Protein AF-A0A7V5STW4-F1 (afdb_monomer_lite)

Foldseek 3Di:
DQQQADADDLDPLLQVLLLVLLLCVVVVHDVVVSVVVNLLVVLCVQCVVVVHDSPPVVSSVVCCVVPVRVSSNSSSHSNVLSVVVNVCVVVVNQVDNHDDSVSSVVSSVVCNVCCVVPRVVVPD

Sequence (124 aa):
MKYSFCFLDNDEKTYNYVQYYYLSIKKGTPLYTIDMEIQRKEIENYLKSRNLDSNDQNAIIEWINNNSPNFRSYLNSIKIIALYIFFMDKMELINNDKIPYDVFCKAVNLWNEEKLILADSIFI

Radius of gyration: 15.77 Å; chains: 1; bou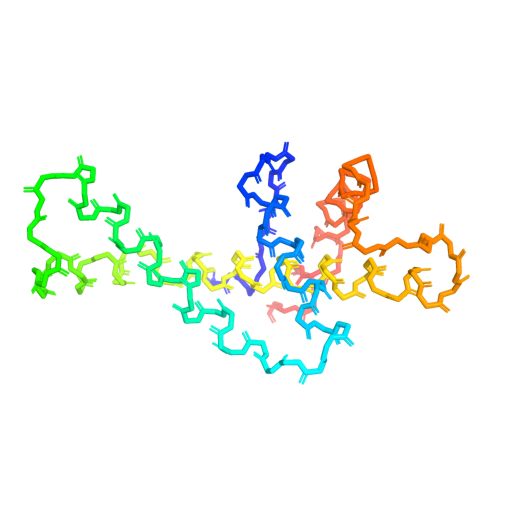nding box: 35×33×42 Å

Structure (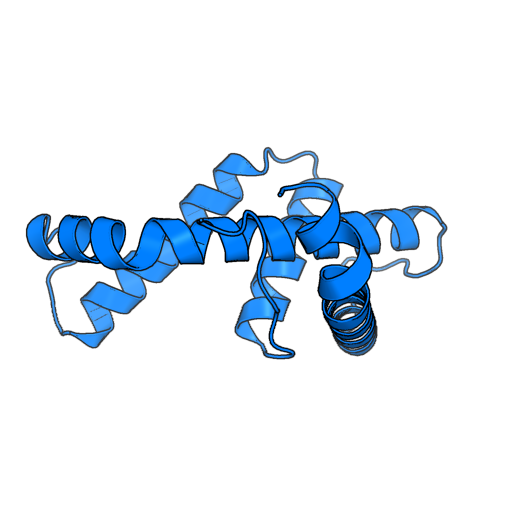mmCIF, N/CA/C/O backbone):
data_AF-A0A7V5STW4-F1
#
_entry.id   AF-A0A7V5STW4-F1
#
loop_
_atom_site.group_PDB
_atom_site.id
_atom_site.type_symbol
_atom_site.label_atom_id
_atom_site.label_alt_id
_atom_site.label_comp_id
_atom_site.label_asym_id
_atom_site.label_entity_id
_atom_site.label_seq_id
_atom_site.pdbx_PDB_ins_code
_atom_site.Cartn_x
_atom_site.Cartn_y
_atom_site.Cartn_z
_atom_site.occupancy
_atom_site.B_iso_or_equiv
_atom_site.auth_seq_id
_atom_site.auth_comp_id
_atom_site.auth_asym_id
_atom_site.auth_atom_id
_atom_site.pdbx_PDB_model_num
ATOM 1 N N . MET A 1 1 ? 4.511 -19.208 11.566 1.00 44.56 1 MET A N 1
ATOM 2 C CA . MET A 1 1 ? 5.580 -18.367 10.998 1.00 44.56 1 MET A CA 1
ATOM 3 C C . MET A 1 1 ? 4.920 -17.172 10.322 1.00 44.56 1 MET A C 1
ATOM 5 O O . MET A 1 1 ? 3.978 -17.390 9.574 1.00 44.56 1 MET A O 1
ATOM 9 N N . LYS A 1 2 ? 5.270 -15.928 10.672 1.00 55.25 2 LYS A N 1
ATOM 10 C CA . LYS A 1 2 ? 4.653 -14.740 10.051 1.00 55.25 2 LYS A CA 1
ATOM 11 C C . LYS A 1 2 ? 5.457 -14.374 8.814 1.00 55.25 2 LYS A C 1
ATOM 13 O O . LYS A 1 2 ? 6.608 -13.982 8.956 1.00 55.25 2 LYS A O 1
ATOM 18 N N . TYR A 1 3 ? 4.861 -14.512 7.636 1.00 65.31 3 TYR A N 1
ATOM 19 C CA . TYR A 1 3 ? 5.493 -14.108 6.384 1.00 65.31 3 TYR A CA 1
ATOM 20 C C . TYR A 1 3 ? 5.776 -12.602 6.406 1.00 65.31 3 TYR A C 1
ATOM 22 O O . TYR A 1 3 ? 4.874 -11.813 6.681 1.00 65.31 3 TYR A O 1
ATOM 30 N N . SER A 1 4 ? 7.012 -12.190 6.108 1.00 80.50 4 SER A N 1
ATOM 31 C CA . SER A 1 4 ? 7.424 -10.773 6.043 1.00 80.50 4 SER A CA 1
ATOM 32 C C . SER A 1 4 ? 6.745 -9.986 4.913 1.00 80.50 4 SER A C 1
ATOM 34 O O . SER A 1 4 ? 6.827 -8.756 4.885 1.00 80.50 4 SER A O 1
ATOM 36 N N . PHE A 1 5 ? 6.072 -10.702 4.010 1.00 87.50 5 PHE A N 1
ATOM 37 C CA . PHE A 1 5 ? 5.513 -10.254 2.741 1.00 87.50 5 PHE A CA 1
ATOM 38 C C . PHE A 1 5 ? 4.189 -10.984 2.453 1.00 87.50 5 PHE A C 1
ATOM 40 O O . PHE A 1 5 ? 3.968 -12.089 2.951 1.00 87.50 5 PHE A O 1
ATOM 47 N N . CYS A 1 6 ? 3.308 -10.400 1.642 1.00 90.25 6 CYS A N 1
ATOM 48 C CA . CYS A 1 6 ? 2.018 -10.979 1.266 1.00 90.25 6 CYS A CA 1
ATOM 49 C C . CYS A 1 6 ? 1.712 -10.771 -0.224 1.00 90.25 6 CYS A C 1
ATOM 51 O O . CYS A 1 6 ? 2.378 -9.992 -0.909 1.00 90.25 6 CYS A O 1
ATOM 53 N N . PHE A 1 7 ? 0.705 -11.489 -0.722 1.00 92.00 7 PHE A N 1
ATOM 54 C CA . PHE A 1 7 ? 0.112 -11.186 -2.022 1.00 92.00 7 PHE A CA 1
ATOM 55 C C . PHE A 1 7 ? -0.568 -9.818 -1.981 1.00 92.00 7 PHE A C 1
ATOM 57 O O . PHE A 1 7 ? -1.002 -9.365 -0.917 1.00 92.00 7 PHE A O 1
ATOM 64 N N . LEU A 1 8 ? -0.624 -9.168 -3.135 1.00 94.69 8 LEU A N 1
ATOM 65 C CA . LEU A 1 8 ? -1.237 -7.859 -3.307 1.00 94.69 8 LEU A CA 1
ATOM 66 C C . LEU A 1 8 ? -2.388 -7.936 -4.304 1.00 94.69 8 LEU A C 1
ATOM 68 O O . LEU A 1 8 ? -2.313 -8.673 -5.287 1.00 94.69 8 LEU A O 1
ATOM 72 N N . ASP A 1 9 ? -3.416 -7.130 -4.066 1.00 95.19 9 ASP A N 1
ATOM 73 C CA . ASP A 1 9 ? -4.556 -7.003 -4.963 1.00 95.19 9 ASP A CA 1
ATOM 74 C C . ASP A 1 9 ? -4.349 -5.860 -5.965 1.00 95.19 9 ASP A C 1
ATOM 76 O O . ASP A 1 9 ? -3.751 -4.823 -5.665 1.00 95.19 9 ASP A O 1
ATOM 80 N N . ASN A 1 10 ? -4.903 -6.028 -7.166 1.00 95.31 10 ASN A N 1
ATOM 81 C CA . ASN A 1 10 ? -4.984 -4.978 -8.182 1.00 95.31 10 ASN A CA 1
ATOM 82 C C . ASN A 1 10 ? -6.185 -4.059 -7.915 1.00 95.31 10 ASN A C 1
ATOM 84 O O . ASN A 1 10 ? -7.083 -3.943 -8.746 1.00 95.31 10 ASN A O 1
ATOM 88 N N . ASP A 1 11 ? -6.231 -3.435 -6.740 1.00 96.88 11 ASP A N 1
ATOM 89 C CA . ASP A 1 11 ? -7.319 -2.543 -6.346 1.00 96.88 11 ASP A CA 1
ATOM 90 C C . ASP A 1 11 ? -6.865 -1.079 -6.216 1.00 96.88 11 ASP A C 1
ATOM 92 O O . ASP A 1 11 ? -5.678 -0.738 -6.243 1.00 96.88 11 ASP A O 1
ATOM 96 N N . GLU A 1 12 ? -7.838 -0.174 -6.125 1.00 96.44 12 GLU A N 1
ATOM 97 C CA . GLU A 1 12 ? -7.574 1.264 -6.033 1.00 96.44 12 GLU A CA 1
ATOM 98 C C . GLU A 1 12 ? -6.853 1.636 -4.727 1.00 96.44 12 GLU A C 1
ATOM 100 O O . GLU A 1 12 ? -6.020 2.545 -4.697 1.00 96.44 12 GLU A O 1
ATOM 105 N N . LYS A 1 13 ? -7.137 0.924 -3.632 1.00 95.56 13 LYS A N 1
ATOM 106 C CA . LYS A 1 13 ? -6.520 1.181 -2.327 1.00 95.56 13 LYS A CA 1
ATOM 107 C C . LYS A 1 13 ? -5.023 0.879 -2.360 1.00 95.56 13 LYS A C 1
ATOM 109 O O . LYS A 1 13 ? -4.219 1.720 -1.955 1.00 95.56 13 LYS A O 1
ATOM 114 N N . THR A 1 14 ? -4.659 -0.291 -2.869 1.00 96.81 14 THR A N 1
ATOM 115 C CA . THR A 1 14 ? -3.281 -0.754 -3.032 1.00 96.81 14 THR A CA 1
ATOM 116 C C . THR A 1 14 ? -2.539 0.160 -3.993 1.00 96.81 14 THR A C 1
ATOM 118 O O . THR A 1 14 ? -1.457 0.639 -3.653 1.00 96.81 14 THR A O 1
ATOM 121 N N . TYR A 1 15 ? -3.156 0.508 -5.127 1.00 97.44 15 TYR A N 1
ATOM 122 C CA . TYR A 1 15 ? -2.608 1.490 -6.063 1.00 97.44 15 TYR A CA 1
ATOM 123 C C . TYR A 1 15 ? -2.282 2.824 -5.382 1.00 97.44 15 TYR A C 1
ATOM 125 O O . TYR A 1 15 ? -1.166 3.329 -5.504 1.00 97.44 15 TYR A O 1
ATOM 133 N N . ASN A 1 16 ? -3.225 3.378 -4.616 1.00 96.44 16 ASN A N 1
ATOM 134 C CA . ASN A 1 16 ? -3.040 4.658 -3.937 1.00 96.44 16 ASN A CA 1
ATOM 135 C C . ASN A 1 16 ? -1.896 4.619 -2.916 1.00 96.44 16 ASN A C 1
ATOM 137 O O . ASN A 1 16 ? -1.135 5.582 -2.810 1.00 96.44 16 ASN A O 1
ATOM 141 N N . TYR A 1 17 ? -1.733 3.515 -2.185 1.00 96.94 17 TYR A N 1
ATOM 142 C CA . TYR A 1 17 ? -0.610 3.380 -1.261 1.00 96.94 17 TYR A CA 1
ATOM 143 C C . TYR A 1 17 ? 0.726 3.192 -1.975 1.00 96.94 17 TYR A C 1
ATOM 145 O O . TYR A 1 17 ? 1.700 3.842 -1.601 1.00 96.94 17 TYR A O 1
ATOM 153 N N . VAL A 1 18 ? 0.781 2.379 -3.034 1.00 96.94 18 VAL A N 1
ATOM 154 C CA . VAL A 1 18 ? 1.984 2.251 -3.871 1.00 96.94 18 VAL A CA 1
ATOM 155 C C . VAL A 1 18 ? 2.383 3.616 -4.441 1.00 96.94 18 VAL A C 1
ATOM 157 O O . VAL A 1 18 ? 3.549 4.001 -4.353 1.00 96.94 18 VAL A O 1
ATOM 160 N N . GLN A 1 19 ? 1.417 4.393 -4.939 1.00 95.06 19 GLN A N 1
ATOM 161 C CA . GLN A 1 19 ? 1.624 5.760 -5.418 1.00 95.06 19 GLN A CA 1
ATOM 162 C C . GLN A 1 19 ? 2.183 6.678 -4.316 1.00 95.06 19 GLN A C 1
ATOM 164 O O . GLN A 1 19 ? 3.093 7.466 -4.578 1.00 95.06 19 GLN A O 1
ATOM 169 N N . TYR A 1 20 ? 1.677 6.571 -3.082 1.00 94.88 20 TYR A N 1
ATOM 170 C CA . TYR A 1 20 ? 2.181 7.323 -1.926 1.00 94.88 20 TYR A CA 1
ATOM 171 C C . TYR A 1 20 ? 3.646 7.003 -1.617 1.00 94.88 20 TYR A C 1
ATOM 173 O O . TYR A 1 20 ? 4.453 7.923 -1.448 1.00 94.88 20 TYR A O 1
ATOM 181 N N . TYR A 1 21 ? 4.018 5.719 -1.587 1.00 96.38 21 TYR A N 1
ATOM 182 C CA . TYR A 1 21 ? 5.411 5.323 -1.375 1.00 96.38 21 TYR A CA 1
ATOM 183 C C . TYR A 1 21 ? 6.310 5.765 -2.527 1.00 96.38 21 TYR A C 1
ATOM 185 O O . TYR A 1 21 ? 7.375 6.318 -2.277 1.00 96.38 21 TYR A O 1
ATOM 193 N N . TYR A 1 22 ? 5.880 5.593 -3.776 1.00 95.00 22 TYR A N 1
ATOM 194 C CA . TYR A 1 22 ? 6.643 6.003 -4.956 1.00 95.00 22 TYR A CA 1
ATOM 195 C C . TYR A 1 22 ? 6.968 7.502 -4.941 1.00 95.00 22 TYR A C 1
ATOM 197 O O . TYR A 1 22 ? 8.127 7.891 -5.085 1.00 95.00 22 TYR A O 1
ATOM 205 N N . LEU A 1 23 ? 5.970 8.350 -4.676 1.00 92.94 23 LEU A N 1
ATOM 206 C CA . LEU A 1 23 ? 6.178 9.795 -4.557 1.00 92.94 23 LEU A CA 1
ATOM 207 C C . LEU A 1 23 ? 7.101 10.149 -3.392 1.00 92.94 23 LEU A C 1
ATOM 209 O O . LEU A 1 23 ? 7.933 11.048 -3.512 1.00 92.94 23 LEU A O 1
ATOM 213 N N . SER A 1 24 ? 6.964 9.443 -2.274 1.00 93.44 24 SER A N 1
ATOM 214 C CA . SER A 1 24 ? 7.826 9.626 -1.108 1.00 93.44 24 SER A CA 1
ATOM 215 C C . SER A 1 24 ? 9.279 9.277 -1.417 1.00 93.44 24 SER A C 1
ATOM 217 O O . SER A 1 24 ? 10.171 10.046 -1.065 1.00 93.44 24 SER A O 1
ATOM 219 N N . ILE A 1 25 ? 9.519 8.188 -2.154 1.00 93.06 25 ILE A N 1
ATOM 220 C CA . ILE A 1 25 ? 10.851 7.793 -2.624 1.00 93.06 25 ILE A CA 1
ATOM 221 C C . ILE A 1 25 ? 11.428 8.868 -3.557 1.00 93.06 25 ILE A C 1
ATOM 223 O O . ILE A 1 25 ? 12.554 9.309 -3.326 1.00 93.06 25 ILE A O 1
ATOM 227 N N . LYS A 1 26 ? 10.660 9.363 -4.546 1.00 90.31 26 LYS A N 1
ATOM 228 C CA . LYS A 1 26 ? 11.104 10.461 -5.437 1.00 90.31 26 LYS A CA 1
ATOM 229 C C . LYS A 1 26 ? 11.529 11.707 -4.657 1.00 90.31 26 LYS A C 1
ATOM 231 O O . LYS A 1 26 ? 12.513 12.347 -5.008 1.00 90.31 26 LYS A O 1
ATOM 236 N N . LYS A 1 27 ? 10.780 12.051 -3.606 1.00 90.94 27 LYS A N 1
ATOM 237 C CA . LYS A 1 27 ? 11.009 13.244 -2.775 1.00 90.94 27 LYS A CA 1
ATOM 238 C C . LYS A 1 27 ? 12.073 13.048 -1.691 1.00 90.94 27 LYS A C 1
ATOM 240 O O . LYS A 1 27 ? 12.378 14.004 -0.986 1.00 90.94 27 LYS A O 1
ATOM 245 N N . GLY A 1 28 ? 12.596 11.834 -1.500 1.00 90.88 28 GLY A N 1
ATOM 246 C CA . GLY A 1 28 ? 13.503 11.522 -0.390 1.00 90.88 28 GLY A CA 1
ATOM 247 C C . GLY A 1 28 ? 12.833 11.586 0.989 1.00 90.88 28 GLY A C 1
ATOM 248 O O . GLY A 1 28 ? 13.498 11.820 1.994 1.00 90.88 28 GLY A O 1
ATOM 249 N N . THR A 1 29 ? 11.511 11.408 1.050 1.00 91.62 29 THR A N 1
ATOM 250 C CA . THR A 1 29 ? 10.759 11.373 2.310 1.00 91.62 29 THR A CA 1
ATOM 251 C C . THR A 1 29 ? 10.966 10.025 3.011 1.00 91.62 29 THR A C 1
ATOM 253 O O . THR A 1 29 ? 10.862 8.983 2.357 1.00 91.62 29 THR A O 1
ATOM 256 N N . PRO A 1 30 ? 11.223 9.997 4.333 1.00 91.56 30 PRO A N 1
ATOM 257 C CA . PRO A 1 30 ? 11.370 8.745 5.065 1.00 91.56 30 PRO A CA 1
ATOM 258 C C . PRO A 1 30 ? 10.115 7.864 4.999 1.00 91.56 30 PRO A C 1
ATOM 260 O O . PRO A 1 30 ? 9.008 8.312 5.294 1.00 91.56 30 PRO A O 1
ATOM 263 N N . LEU A 1 31 ? 10.290 6.580 4.667 1.00 91.62 31 LEU A N 1
ATOM 264 C CA . LEU A 1 31 ? 9.164 5.657 4.459 1.00 91.62 31 LEU A CA 1
ATOM 265 C C . LEU A 1 31 ? 8.370 5.366 5.741 1.00 91.62 31 LEU A C 1
ATOM 267 O O . LEU A 1 31 ? 7.183 5.067 5.659 1.00 91.62 31 LEU A O 1
ATOM 271 N N . TYR A 1 32 ? 8.991 5.487 6.920 1.00 92.00 32 TYR A N 1
ATOM 272 C CA . TYR A 1 32 ? 8.294 5.287 8.196 1.00 92.00 32 TYR A CA 1
ATOM 273 C C . TYR A 1 32 ? 7.202 6.343 8.432 1.00 92.00 32 TYR A C 1
ATOM 275 O O . TYR A 1 32 ? 6.196 6.047 9.070 1.00 92.00 32 TYR A O 1
ATOM 283 N N . THR A 1 33 ? 7.363 7.558 7.896 1.00 92.69 33 THR A N 1
ATOM 284 C CA . THR A 1 33 ? 6.333 8.603 7.970 1.00 92.69 33 THR A CA 1
ATOM 285 C C . THR A 1 33 ? 5.080 8.159 7.219 1.00 92.69 33 THR A C 1
ATOM 287 O O . THR A 1 33 ? 3.968 8.296 7.721 1.00 92.69 33 THR A O 1
ATOM 290 N N . ILE A 1 34 ? 5.268 7.538 6.053 1.00 94.94 34 ILE A N 1
ATOM 291 C CA . ILE A 1 34 ? 4.177 7.016 5.226 1.00 94.94 34 ILE A CA 1
ATOM 292 C C . ILE A 1 34 ? 3.511 5.810 5.888 1.00 94.94 34 ILE A C 1
ATOM 294 O O . ILE A 1 34 ? 2.285 5.721 5.884 1.00 94.94 34 ILE A O 1
ATOM 298 N N . ASP A 1 35 ? 4.290 4.929 6.530 1.00 93.94 35 ASP A N 1
ATOM 299 C CA . ASP A 1 35 ? 3.741 3.829 7.335 1.00 93.94 35 ASP A CA 1
ATOM 300 C C . ASP A 1 35 ? 2.781 4.356 8.407 1.00 93.94 35 ASP A C 1
ATOM 302 O O . ASP A 1 35 ? 1.664 3.855 8.536 1.00 93.94 35 ASP A O 1
ATOM 306 N N . MET A 1 36 ? 3.200 5.385 9.152 1.00 92.25 36 MET A N 1
ATOM 307 C CA . MET A 1 36 ? 2.390 5.985 10.214 1.00 92.25 36 MET A CA 1
ATOM 308 C C . MET A 1 36 ? 1.113 6.627 9.671 1.00 92.25 36 MET A C 1
ATOM 310 O O . MET A 1 36 ? 0.048 6.466 10.265 1.00 92.25 36 MET A O 1
ATOM 314 N N . GLU A 1 37 ? 1.191 7.336 8.544 1.00 94.06 37 GLU A N 1
ATOM 315 C CA . GLU A 1 37 ? 0.024 7.958 7.916 1.00 94.06 37 GLU A CA 1
ATOM 316 C C . GLU A 1 37 ? -0.995 6.926 7.429 1.00 94.06 37 GLU A C 1
ATOM 318 O O . GLU A 1 37 ? -2.190 7.055 7.707 1.00 94.06 37 GLU A O 1
ATOM 323 N N . ILE A 1 38 ? -0.527 5.888 6.732 1.00 94.69 38 ILE A N 1
ATOM 324 C CA . ILE A 1 38 ? -1.380 4.810 6.229 1.00 94.69 38 ILE A CA 1
ATOM 325 C C . ILE A 1 38 ? -1.997 4.037 7.401 1.00 94.69 38 ILE A C 1
ATOM 327 O O . ILE A 1 38 ? -3.203 3.795 7.404 1.00 94.69 38 ILE A O 1
ATOM 331 N N . GLN A 1 39 ? -1.211 3.716 8.432 1.00 93.12 39 GLN A N 1
ATOM 332 C CA . GLN A 1 39 ? -1.708 3.043 9.631 1.00 93.12 39 GLN A CA 1
ATOM 333 C C . GLN A 1 39 ? -2.761 3.878 10.364 1.00 93.12 39 GLN A C 1
ATOM 335 O O . GLN A 1 39 ? -3.810 3.348 10.727 1.00 93.12 39 GLN A O 1
ATOM 340 N N . ARG A 1 40 ? -2.520 5.183 10.545 1.00 93.19 40 ARG A N 1
ATOM 341 C CA . ARG A 1 40 ? -3.493 6.097 11.153 1.00 93.19 40 ARG A CA 1
ATOM 342 C C . ARG A 1 40 ? -4.801 6.104 10.365 1.00 93.19 40 ARG A C 1
ATOM 344 O O . ARG A 1 40 ? -5.858 5.931 10.962 1.00 93.19 40 ARG A O 1
ATOM 351 N N . LYS A 1 41 ? -4.733 6.230 9.036 1.00 94.06 41 LYS A N 1
ATOM 352 C CA . LYS A 1 41 ? -5.917 6.228 8.163 1.00 94.06 41 LYS A CA 1
ATOM 353 C C . LYS A 1 41 ? -6.722 4.931 8.281 1.00 94.06 41 LYS A C 1
ATOM 355 O O . LYS A 1 41 ? -7.948 4.966 8.293 1.00 94.06 41 LYS A O 1
ATOM 360 N N . GLU A 1 42 ? -6.052 3.787 8.378 1.00 94.25 42 GLU A N 1
ATOM 361 C CA . GLU A 1 42 ? -6.722 2.490 8.520 1.00 94.25 42 GLU A CA 1
ATOM 362 C C . GLU A 1 42 ? -7.395 2.315 9.882 1.00 94.25 42 GLU A C 1
ATOM 364 O O . GLU A 1 42 ? -8.523 1.825 9.948 1.00 94.25 42 GLU A O 1
ATOM 369 N N . ILE A 1 43 ? -6.753 2.785 10.953 1.00 94.19 43 ILE A N 1
ATOM 370 C CA . ILE A 1 43 ? -7.348 2.820 12.293 1.00 94.19 43 ILE A CA 1
ATOM 371 C C . ILE A 1 43 ? -8.563 3.760 12.314 1.00 94.19 43 ILE A C 1
ATOM 373 O O . ILE A 1 43 ? -9.626 3.381 12.800 1.00 94.19 43 ILE A O 1
ATOM 377 N N . GLU A 1 44 ? -8.453 4.956 11.734 1.00 94.75 44 GLU A N 1
ATOM 378 C CA . GLU A 1 44 ? -9.565 5.912 11.632 1.00 94.75 44 GLU A CA 1
ATOM 379 C C . GLU A 1 44 ? -10.751 5.322 10.854 1.00 94.75 44 GLU A C 1
ATOM 381 O O . GLU A 1 44 ? -11.898 5.417 11.295 1.00 94.75 44 GLU A O 1
ATOM 386 N N . ASN A 1 45 ? -10.487 4.655 9.727 1.00 93.69 45 ASN A N 1
ATOM 387 C CA . ASN A 1 45 ? -11.513 3.963 8.946 1.00 93.69 45 ASN A CA 1
ATOM 388 C C . ASN A 1 45 ? -12.183 2.842 9.751 1.00 93.69 45 ASN A C 1
ATOM 390 O O . ASN A 1 45 ? -13.407 2.701 9.711 1.00 93.69 45 ASN A O 1
ATOM 394 N N . TYR A 1 46 ? -11.399 2.064 10.501 1.00 94.25 46 TYR A N 1
ATOM 395 C CA . TYR A 1 46 ? -11.903 1.007 11.373 1.00 94.25 46 TYR A CA 1
ATOM 396 C C . TYR A 1 46 ? -12.852 1.556 12.444 1.00 94.25 46 TYR A C 1
ATOM 398 O O . TYR A 1 46 ? -13.975 1.058 12.564 1.00 94.25 46 TYR A O 1
ATOM 406 N N . LEU A 1 47 ? -12.438 2.600 13.168 1.00 95.38 47 LEU A N 1
ATOM 407 C CA . LEU A 1 47 ? -13.247 3.235 14.213 1.00 95.38 47 LEU A CA 1
ATOM 408 C C . LEU A 1 47 ? -14.535 3.816 13.624 1.00 95.38 47 LEU A C 1
ATOM 410 O O . LEU A 1 47 ? -15.633 3.517 14.098 1.00 95.38 47 LEU A O 1
ATOM 414 N N . LYS A 1 48 ? -14.416 4.549 12.511 1.00 96.06 48 LYS A N 1
ATOM 415 C CA . LYS A 1 48 ? -15.557 5.139 11.807 1.00 96.06 48 LYS A CA 1
ATOM 416 C C . LYS A 1 48 ? -16.555 4.085 11.330 1.00 96.06 48 LYS A C 1
ATOM 418 O O . LYS A 1 48 ? -17.754 4.270 11.505 1.00 96.06 48 LYS A O 1
ATOM 423 N N . SER A 1 49 ? -16.086 2.966 10.769 1.00 95.19 49 SER A N 1
ATOM 424 C CA . SER A 1 49 ? -16.959 1.880 10.285 1.00 95.19 49 SER A CA 1
ATOM 425 C C . SER A 1 49 ? -17.800 1.225 11.387 1.00 95.19 49 SER A C 1
ATOM 427 O O . SER A 1 49 ? -18.823 0.610 11.097 1.00 95.19 49 SER A O 1
ATOM 429 N N . ARG A 1 50 ? -17.381 1.374 12.649 1.00 95.56 50 ARG A N 1
ATOM 430 C CA . ARG A 1 50 ? -18.063 0.852 13.837 1.00 95.56 50 ARG A CA 1
ATOM 431 C C . ARG A 1 50 ? -18.795 1.930 14.639 1.00 95.56 50 ARG A C 1
ATOM 433 O O . ARG A 1 50 ? -19.332 1.617 15.694 1.00 95.56 50 ARG A O 1
ATOM 440 N N . ASN A 1 51 ? -18.839 3.170 14.146 1.00 95.94 51 ASN A N 1
ATOM 441 C CA . ASN A 1 51 ? -19.373 4.328 14.871 1.00 95.94 51 ASN A CA 1
ATOM 442 C C . ASN A 1 51 ? -18.719 4.527 16.255 1.00 95.94 51 ASN A C 1
ATOM 444 O O . ASN A 1 51 ? -19.397 4.883 17.216 1.00 95.94 51 ASN A O 1
ATOM 448 N N . LEU A 1 52 ? -17.412 4.266 16.358 1.00 95.00 52 LEU A N 1
ATOM 449 C CA . LEU A 1 52 ? -16.632 4.456 17.583 1.00 95.00 52 LEU A CA 1
ATOM 450 C C . LEU A 1 52 ? -15.988 5.846 17.619 1.00 95.00 52 LEU A C 1
ATOM 452 O O . LEU A 1 52 ? -15.769 6.469 16.576 1.00 95.00 52 LEU A O 1
ATOM 456 N N . ASP A 1 53 ? -15.659 6.312 18.825 1.00 94.00 53 ASP A N 1
ATOM 457 C CA . ASP A 1 53 ? -14.890 7.543 19.013 1.00 94.00 53 ASP A CA 1
ATOM 458 C C . ASP A 1 53 ? -13.4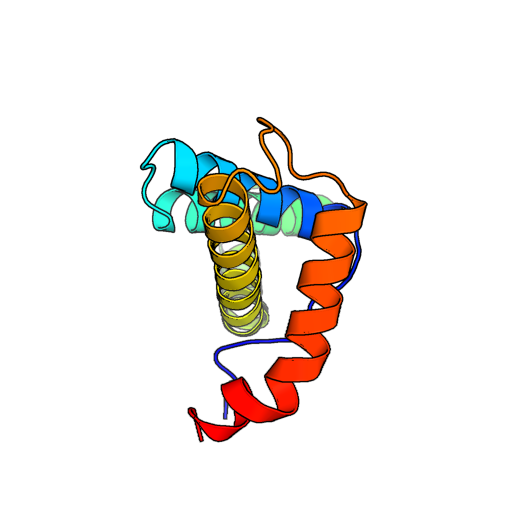87 7.402 18.403 1.00 94.00 53 ASP A C 1
ATOM 460 O O . ASP A 1 53 ? -12.862 6.341 18.475 1.00 94.00 53 ASP A O 1
ATOM 464 N N . SER A 1 54 ? -12.966 8.487 17.827 1.00 89.88 54 SER A N 1
ATOM 465 C CA . SER A 1 54 ? -11.622 8.523 17.235 1.00 89.88 54 SER A CA 1
ATOM 466 C C . SER A 1 54 ? -10.495 8.214 18.228 1.00 89.88 54 SER A C 1
ATOM 468 O O . SER A 1 54 ? -9.396 7.862 17.809 1.00 89.88 54 SER A O 1
ATOM 470 N N . ASN A 1 55 ? -10.755 8.348 19.529 1.00 92.38 55 ASN A N 1
ATOM 471 C CA . ASN A 1 55 ? -9.808 8.129 20.615 1.00 92.38 55 ASN A CA 1
ATOM 472 C C . ASN A 1 55 ? -10.148 6.891 21.460 1.00 92.38 55 ASN A C 1
ATOM 474 O O . ASN A 1 55 ? -9.634 6.765 22.574 1.00 92.38 55 ASN A O 1
ATOM 478 N N . ASP A 1 56 ? -10.996 5.979 20.969 1.00 94.00 56 ASP A N 1
ATOM 479 C CA . ASP A 1 56 ? -11.289 4.723 21.666 1.00 94.00 56 ASP A CA 1
ATOM 480 C C . ASP A 1 56 ? -10.033 3.836 21.735 1.00 94.00 56 ASP A C 1
ATOM 482 O O . ASP A 1 56 ? -9.709 3.069 20.824 1.00 94.00 56 ASP A O 1
ATOM 486 N N . GLN A 1 57 ? -9.301 3.956 22.845 1.00 94.19 57 GLN A N 1
ATOM 487 C CA . GLN A 1 57 ? -8.030 3.266 23.051 1.00 94.19 57 GLN A CA 1
ATOM 488 C C . GLN A 1 57 ? -8.176 1.744 23.027 1.00 94.19 57 GLN A C 1
ATOM 490 O O . GLN A 1 57 ? -7.282 1.059 22.530 1.00 94.19 57 GLN A O 1
ATOM 495 N N . ASN A 1 58 ? -9.294 1.206 23.522 1.00 95.12 58 ASN A N 1
ATOM 496 C CA . ASN A 1 58 ? -9.512 -0.237 23.561 1.00 95.12 58 ASN A CA 1
ATOM 497 C C . ASN A 1 58 ? -9.685 -0.786 22.146 1.00 95.12 58 ASN A C 1
ATOM 499 O O . ASN A 1 58 ? -9.021 -1.754 21.774 1.00 95.12 58 ASN A O 1
ATOM 503 N N . ALA A 1 59 ? -10.505 -0.118 21.335 1.00 93.50 59 ALA A N 1
ATOM 504 C CA . ALA A 1 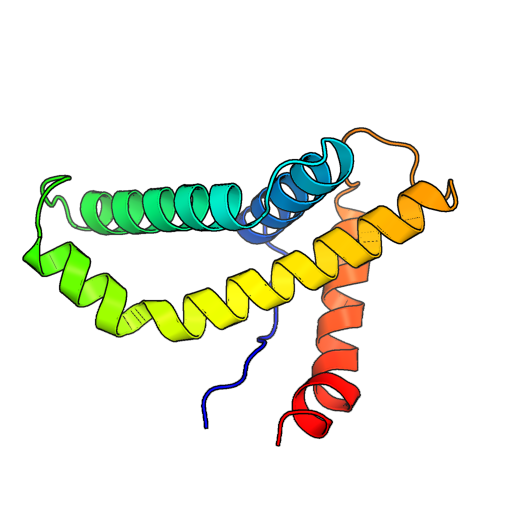59 ? -10.719 -0.491 19.944 1.00 93.50 59 ALA A CA 1
ATOM 505 C C . ALA A 1 59 ? -9.441 -0.345 19.096 1.00 93.50 59 ALA A C 1
ATOM 507 O O . ALA A 1 59 ? -9.176 -1.174 18.223 1.00 93.50 59 ALA A O 1
ATOM 508 N N . ILE A 1 60 ? -8.615 0.671 19.371 1.00 92.25 60 ILE A N 1
ATOM 509 C CA . ILE A 1 60 ? -7.310 0.854 18.716 1.00 92.25 60 ILE A CA 1
ATOM 510 C C . ILE A 1 60 ? -6.354 -0.294 19.069 1.00 92.25 60 ILE A C 1
ATOM 512 O O . ILE A 1 60 ? -5.743 -0.881 18.175 1.00 92.25 60 ILE A O 1
ATOM 516 N N . ILE A 1 61 ? -6.225 -0.636 20.355 1.00 92.56 61 ILE A N 1
ATOM 517 C CA . ILE A 1 61 ? -5.360 -1.735 20.813 1.00 92.56 61 ILE A CA 1
ATOM 518 C C . ILE A 1 61 ? -5.826 -3.067 20.218 1.00 92.56 61 ILE A C 1
ATOM 520 O O . ILE A 1 61 ? -5.004 -3.844 19.728 1.00 92.56 61 ILE A O 1
ATOM 524 N N . GLU A 1 62 ? -7.135 -3.316 20.209 1.00 92.75 62 GLU A N 1
ATOM 525 C CA . GLU A 1 62 ? -7.726 -4.494 19.575 1.00 92.75 62 GLU A CA 1
ATOM 526 C C . GLU A 1 62 ? -7.362 -4.562 18.087 1.00 92.75 62 GLU A C 1
ATOM 528 O O . GLU A 1 62 ? -6.867 -5.589 17.611 1.00 92.75 62 GLU A O 1
ATOM 533 N N . TRP A 1 63 ? -7.533 -3.459 17.353 1.00 93.25 63 TRP A N 1
ATOM 534 C CA . TRP A 1 63 ? -7.166 -3.404 15.943 1.00 93.25 63 TRP A CA 1
ATOM 535 C C . TRP A 1 63 ? -5.684 -3.709 15.732 1.00 93.25 63 TRP A C 1
ATOM 537 O O . TRP A 1 63 ? -5.347 -4.517 14.867 1.00 93.25 63 TRP A O 1
ATOM 547 N N . ILE A 1 64 ? -4.794 -3.115 16.533 1.00 89.00 64 ILE A N 1
ATOM 548 C CA . ILE A 1 64 ? -3.347 -3.340 16.442 1.00 89.00 64 ILE A CA 1
ATOM 549 C C . ILE A 1 64 ? -3.020 -4.815 16.678 1.00 89.00 64 ILE A C 1
ATOM 551 O O . ILE A 1 64 ? -2.290 -5.411 15.883 1.00 89.00 64 ILE A O 1
ATOM 555 N N . ASN A 1 65 ? -3.570 -5.423 17.724 1.00 88.31 65 ASN A N 1
ATOM 556 C CA . ASN A 1 65 ? -3.299 -6.820 18.054 1.00 88.31 65 ASN A CA 1
ATOM 557 C C . ASN A 1 65 ? -3.766 -7.770 16.944 1.00 88.31 65 ASN A C 1
ATOM 559 O O . ASN A 1 65 ? -3.046 -8.707 16.591 1.00 88.31 65 ASN A O 1
ATOM 563 N N . ASN A 1 66 ? -4.920 -7.478 16.342 1.00 89.75 66 ASN A N 1
ATOM 564 C CA . ASN A 1 66 ? -5.529 -8.334 15.329 1.00 89.75 66 ASN A CA 1
ATOM 565 C C . ASN A 1 66 ? -4.958 -8.112 13.917 1.00 89.75 66 ASN A C 1
ATOM 567 O O . ASN A 1 66 ? -4.897 -9.054 13.130 1.00 89.75 66 ASN A O 1
ATOM 571 N N . ASN A 1 67 ? -4.515 -6.893 13.583 1.00 88.38 67 ASN A N 1
ATOM 572 C CA . ASN A 1 67 ? -4.199 -6.508 12.200 1.00 88.38 67 ASN A CA 1
ATOM 573 C C . ASN A 1 67 ? -2.733 -6.143 11.966 1.00 88.38 67 ASN A C 1
ATOM 575 O O . ASN A 1 67 ? -2.233 -6.386 10.867 1.00 88.38 67 ASN A O 1
ATOM 579 N N . SER A 1 68 ? -2.017 -5.602 12.963 1.00 83.56 68 SER A N 1
ATOM 580 C CA . SER A 1 68 ? -0.646 -5.085 12.780 1.00 83.56 68 SER A CA 1
ATOM 581 C C . SER A 1 68 ? 0.325 -6.026 12.065 1.00 83.56 68 SER A C 1
ATOM 583 O O . SER A 1 68 ? 1.150 -5.528 11.295 1.00 83.56 68 SER A O 1
ATOM 585 N N . PRO A 1 69 ? 0.272 -7.357 12.243 1.00 83.06 69 PRO A N 1
ATOM 586 C CA . PRO A 1 69 ? 1.257 -8.206 11.604 1.00 83.06 69 PRO A CA 1
ATOM 587 C C . PRO A 1 69 ? 1.007 -8.397 10.114 1.00 83.06 69 PRO A C 1
ATOM 589 O O . PRO A 1 69 ? 1.925 -8.207 9.325 1.00 83.06 69 PRO A O 1
ATOM 592 N N . ASN A 1 70 ? -0.234 -8.711 9.737 1.00 86.94 70 ASN A N 1
ATOM 593 C CA . ASN A 1 70 ? -0.624 -8.831 8.333 1.00 86.94 70 ASN A CA 1
ATOM 594 C C . ASN A 1 70 ? -0.483 -7.477 7.638 1.00 86.94 70 ASN A C 1
ATOM 596 O O . ASN A 1 70 ? -0.013 -7.398 6.508 1.00 86.94 70 ASN A O 1
ATOM 600 N N . PHE A 1 71 ? -0.810 -6.403 8.356 1.00 89.88 71 PHE A N 1
ATOM 601 C CA . PHE A 1 71 ? -0.657 -5.051 7.859 1.00 89.88 71 PHE A CA 1
ATOM 602 C C . PHE A 1 71 ? 0.806 -4.689 7.606 1.00 89.88 71 PHE A C 1
ATOM 604 O O . PHE A 1 71 ? 1.119 -4.105 6.578 1.00 89.88 71 PHE A O 1
ATOM 611 N N . ARG A 1 72 ? 1.737 -5.093 8.478 1.00 89.94 72 ARG A N 1
ATOM 612 C CA . ARG A 1 72 ? 3.172 -4.887 8.244 1.00 89.94 72 ARG A CA 1
ATOM 613 C C . ARG A 1 72 ? 3.660 -5.645 7.011 1.00 89.94 72 ARG A C 1
ATOM 615 O O . ARG A 1 72 ? 4.390 -5.066 6.212 1.00 89.94 72 ARG A O 1
ATOM 622 N N . SER A 1 73 ? 3.241 -6.896 6.832 1.00 90.38 73 SER A N 1
ATOM 623 C CA . SER A 1 73 ? 3.569 -7.682 5.635 1.00 90.38 73 SER A CA 1
ATOM 624 C C . SER A 1 73 ? 3.020 -7.035 4.363 1.00 90.38 73 SER A C 1
ATOM 626 O O . SER A 1 73 ? 3.707 -6.981 3.342 1.00 90.38 73 SER A O 1
ATOM 628 N N . TYR A 1 74 ? 1.819 -6.465 4.448 1.00 93.88 74 TYR A N 1
ATOM 629 C CA . TYR A 1 74 ? 1.210 -5.681 3.381 1.00 93.88 74 TYR A CA 1
ATOM 630 C C . TYR A 1 74 ? 2.013 -4.416 3.063 1.00 93.88 74 TYR A C 1
ATOM 632 O O . TYR A 1 74 ? 2.428 -4.241 1.918 1.00 93.88 74 TYR A O 1
ATOM 640 N N . LEU A 1 75 ? 2.345 -3.597 4.071 1.00 94.12 75 LEU A N 1
ATOM 641 C CA . LEU A 1 75 ? 3.174 -2.397 3.899 1.00 94.12 75 LEU A CA 1
ATOM 642 C C . LEU A 1 75 ? 4.557 -2.721 3.315 1.00 94.12 75 LEU A C 1
ATOM 644 O O . LEU A 1 75 ? 5.069 -1.984 2.478 1.00 94.12 75 LEU A O 1
ATOM 648 N N . ASN A 1 76 ? 5.174 -3.828 3.725 1.00 92.06 76 ASN A N 1
ATOM 649 C CA . ASN A 1 76 ? 6.449 -4.267 3.161 1.00 92.06 76 ASN A CA 1
ATOM 650 C C . ASN A 1 76 ? 6.325 -4.617 1.675 1.00 92.06 76 ASN A C 1
ATOM 652 O O . ASN A 1 76 ? 7.169 -4.212 0.880 1.00 92.06 76 ASN A O 1
ATOM 656 N N . SER A 1 77 ? 5.263 -5.323 1.294 1.00 94.00 77 SER A N 1
ATOM 657 C CA . SER A 1 77 ? 5.045 -5.759 -0.089 1.00 94.00 77 SER A CA 1
ATOM 658 C C . SER A 1 77 ? 4.815 -4.562 -1.016 1.00 94.00 77 SER A C 1
ATOM 660 O O . SER A 1 77 ? 5.485 -4.433 -2.038 1.00 94.00 77 SER A O 1
ATOM 662 N N . ILE A 1 78 ? 3.962 -3.610 -0.623 1.00 95.94 78 ILE A N 1
ATOM 663 C CA . ILE A 1 78 ? 3.719 -2.396 -1.424 1.00 95.94 78 ILE A CA 1
ATOM 664 C C . ILE A 1 78 ? 4.958 -1.492 -1.536 1.00 95.94 78 ILE A C 1
ATOM 666 O O . ILE A 1 78 ? 5.137 -0.842 -2.565 1.00 95.94 78 ILE A O 1
ATOM 670 N N . LYS A 1 79 ? 5.851 -1.470 -0.533 1.00 95.19 79 LYS A N 1
ATOM 671 C CA . LYS A 1 79 ? 7.133 -0.744 -0.618 1.00 95.19 79 LYS A CA 1
ATOM 672 C C . LYS A 1 79 ? 8.055 -1.336 -1.677 1.00 95.19 79 LYS A C 1
ATOM 674 O O . LYS A 1 79 ? 8.698 -0.574 -2.394 1.00 95.19 79 LYS A O 1
ATOM 679 N N . ILE A 1 80 ? 8.115 -2.665 -1.784 1.00 93.62 80 ILE A N 1
ATOM 680 C CA . ILE A 1 80 ? 8.910 -3.341 -2.817 1.00 93.62 80 ILE A CA 1
ATOM 681 C C . ILE A 1 80 ? 8.386 -2.978 -4.206 1.00 93.62 80 ILE A C 1
ATOM 683 O O . ILE A 1 80 ? 9.177 -2.581 -5.059 1.00 93.62 80 ILE A O 1
ATOM 687 N N . ILE A 1 81 ? 7.064 -3.010 -4.409 1.00 95.38 81 ILE A N 1
ATOM 688 C CA . ILE A 1 81 ? 6.446 -2.567 -5.668 1.00 95.38 81 ILE A CA 1
ATOM 689 C C . ILE A 1 81 ? 6.804 -1.112 -5.982 1.00 95.38 81 ILE A C 1
ATOM 691 O O . ILE A 1 81 ? 7.250 -0.807 -7.087 1.00 95.38 81 ILE A O 1
ATOM 695 N N . ALA A 1 82 ? 6.636 -0.208 -5.016 1.00 95.56 82 ALA A N 1
ATOM 696 C CA . ALA A 1 82 ? 6.927 1.209 -5.212 1.00 95.56 82 ALA A CA 1
ATOM 697 C C . ALA A 1 82 ? 8.403 1.453 -5.564 1.00 95.56 82 ALA A C 1
ATOM 699 O O . ALA A 1 82 ? 8.704 2.254 -6.450 1.00 95.56 82 ALA A O 1
ATOM 700 N N . LEU A 1 83 ? 9.320 0.737 -4.907 1.00 94.00 83 LEU A N 1
ATOM 701 C CA . LEU A 1 83 ? 10.751 0.800 -5.186 1.00 94.00 83 LEU A CA 1
ATOM 702 C C . LEU A 1 83 ? 11.087 0.254 -6.580 1.00 94.00 83 LEU A C 1
ATOM 704 O O . LEU A 1 83 ? 11.852 0.880 -7.309 1.00 94.00 83 LEU A O 1
ATOM 708 N N . TYR A 1 84 ? 10.493 -0.875 -6.969 1.00 93.12 84 TYR A N 1
ATOM 709 C CA . TYR A 1 84 ? 10.652 -1.456 -8.302 1.00 93.12 84 TYR A CA 1
ATOM 710 C C . TYR A 1 84 ? 10.214 -0.477 -9.400 1.00 93.12 84 TYR A C 1
ATOM 712 O O . TYR A 1 84 ? 10.973 -0.200 -10.329 1.00 93.12 84 TYR A O 1
ATOM 720 N N . ILE A 1 85 ? 9.030 0.124 -9.255 1.00 93.25 85 ILE A N 1
ATOM 721 C CA . ILE A 1 85 ? 8.512 1.113 -10.210 1.00 93.25 85 ILE A CA 1
ATOM 722 C C . ILE A 1 85 ? 9.405 2.358 -10.257 1.00 93.25 85 ILE A C 1
ATOM 724 O O . ILE A 1 85 ? 9.690 2.865 -11.339 1.00 93.25 85 ILE A O 1
ATOM 728 N N . PHE A 1 86 ? 9.908 2.821 -9.110 1.00 92.00 86 PHE A N 1
ATOM 729 C CA . PHE A 1 86 ? 10.861 3.930 -9.058 1.00 92.00 86 PHE A CA 1
ATOM 730 C C . PHE A 1 86 ? 12.170 3.636 -9.805 1.00 92.00 86 PHE A C 1
ATOM 732 O O . PHE A 1 86 ? 12.711 4.521 -10.467 1.00 92.00 86 PHE A O 1
ATOM 739 N N . PHE A 1 87 ? 12.680 2.404 -9.741 1.00 89.81 87 PHE A N 1
ATOM 740 C CA . PHE A 1 87 ? 13.845 2.016 -10.536 1.00 89.81 87 PHE A CA 1
ATOM 741 C C . PHE A 1 87 ? 13.547 2.000 -12.039 1.00 89.81 87 PHE A C 1
ATOM 743 O O . PHE A 1 87 ? 14.377 2.478 -12.807 1.00 89.81 87 PHE A O 1
ATOM 750 N N . MET A 1 88 ? 12.366 1.530 -12.459 1.00 87.00 88 MET A N 1
ATOM 751 C CA . MET A 1 88 ? 11.956 1.598 -13.869 1.00 87.00 88 MET A CA 1
ATOM 752 C C . MET A 1 88 ? 11.843 3.045 -14.372 1.00 87.00 88 MET A C 1
ATOM 754 O O . MET A 1 88 ? 12.307 3.351 -15.467 1.00 87.00 88 MET A O 1
ATOM 758 N N . ASP A 1 89 ? 11.278 3.944 -13.564 1.00 84.94 89 ASP A N 1
ATOM 759 C CA . ASP A 1 89 ? 11.200 5.383 -13.858 1.00 84.94 89 ASP A CA 1
ATOM 760 C C . ASP A 1 89 ? 12.598 6.005 -14.027 1.00 84.94 89 ASP A C 1
ATOM 762 O O . ASP A 1 89 ? 12.861 6.687 -15.013 1.00 84.94 89 ASP A O 1
ATOM 766 N N . LYS A 1 90 ? 13.553 5.673 -13.145 1.00 81.19 90 LYS A N 1
ATOM 767 C CA . LYS A 1 90 ? 14.958 6.108 -13.277 1.00 81.19 90 LYS A CA 1
ATOM 768 C C . LYS A 1 90 ? 15.661 5.614 -14.540 1.00 81.19 90 LYS A C 1
ATOM 770 O O . LYS A 1 90 ? 16.628 6.236 -14.965 1.00 81.19 90 LYS A O 1
ATOM 775 N N . MET A 1 91 ? 15.205 4.505 -15.115 1.00 79.19 91 MET A N 1
ATOM 776 C CA . MET A 1 91 ? 15.674 4.011 -16.412 1.00 79.19 91 MET A CA 1
ATOM 777 C C . MET A 1 91 ? 14.942 4.684 -17.589 1.00 79.19 91 MET A C 1
ATOM 779 O O . MET A 1 91 ? 15.031 4.204 -18.713 1.00 79.19 91 MET A O 1
ATOM 783 N N . GLU A 1 92 ? 14.207 5.770 -17.320 1.00 70.62 92 GLU A N 1
ATOM 784 C CA . GLU A 1 92 ? 13.378 6.540 -18.255 1.00 70.62 92 GLU A CA 1
ATOM 785 C C . GLU A 1 92 ? 12.266 5.723 -18.927 1.00 70.62 92 GLU A C 1
ATOM 787 O O . GLU A 1 92 ? 11.698 6.129 -19.940 1.00 70.62 92 GLU A O 1
ATOM 792 N N . LEU A 1 93 ? 11.890 4.582 -18.341 1.00 61.66 93 LEU A N 1
ATOM 793 C CA . LEU A 1 93 ? 10.834 3.731 -18.889 1.00 61.66 93 LEU A CA 1
ATOM 794 C C . LEU A 1 93 ? 9.433 4.290 -18.592 1.00 61.66 93 LEU A C 1
ATOM 796 O O . LEU A 1 93 ? 8.473 3.927 -19.269 1.00 61.66 93 LEU A O 1
ATOM 800 N N . ILE A 1 94 ? 9.300 5.141 -17.563 1.00 63.22 94 ILE A N 1
ATOM 801 C CA . ILE A 1 94 ? 8.014 5.604 -17.013 1.00 63.22 94 ILE A CA 1
ATOM 802 C C . ILE A 1 94 ? 8.139 7.046 -16.503 1.00 63.22 94 ILE A C 1
ATOM 804 O O . ILE A 1 94 ? 7.930 7.311 -15.329 1.00 63.22 94 ILE A O 1
ATOM 808 N N . ASN A 1 95 ? 8.490 7.991 -17.371 1.00 60.62 95 ASN A N 1
ATOM 809 C CA . ASN A 1 95 ? 8.758 9.375 -16.969 1.00 60.62 95 ASN A CA 1
ATOM 810 C C . ASN A 1 95 ? 7.459 10.132 -16.597 1.00 60.62 95 ASN A C 1
ATOM 812 O O . ASN A 1 95 ? 6.868 10.808 -17.436 1.00 60.62 95 ASN A O 1
ATOM 816 N N . ASN A 1 96 ? 6.961 9.960 -15.364 1.00 66.06 96 ASN A N 1
ATOM 817 C CA . ASN A 1 96 ? 5.693 10.535 -14.896 1.00 66.06 96 ASN A CA 1
ATOM 818 C C . ASN A 1 96 ? 5.696 10.872 -13.392 1.00 66.06 96 ASN A C 1
ATOM 820 O O . ASN A 1 96 ? 6.327 10.207 -12.577 1.00 66.06 96 ASN A O 1
ATOM 824 N N . ASP A 1 97 ? 4.899 11.862 -12.977 1.00 81.50 97 ASP A N 1
ATOM 825 C CA . ASP A 1 97 ? 4.613 12.136 -11.551 1.00 81.50 97 ASP A CA 1
ATOM 826 C C . ASP A 1 97 ? 3.504 11.250 -10.972 1.00 81.50 97 ASP A C 1
ATOM 828 O O . ASP A 1 97 ? 3.167 11.313 -9.789 1.00 81.50 97 ASP A O 1
ATOM 832 N N . LYS A 1 98 ? 2.946 10.376 -11.803 1.00 87.81 98 LYS A N 1
ATOM 833 C CA . LYS A 1 98 ? 1.930 9.404 -11.434 1.00 87.81 98 LYS A CA 1
ATOM 834 C C . LYS A 1 98 ? 2.259 8.072 -12.085 1.00 87.81 98 LYS A C 1
ATOM 836 O O . LYS A 1 98 ? 2.549 8.026 -13.275 1.00 87.81 98 LYS A O 1
ATOM 841 N N . ILE A 1 99 ? 2.172 6.996 -11.316 1.00 91.25 99 ILE A N 1
ATOM 842 C CA . ILE A 1 99 ? 2.313 5.641 -11.832 1.00 91.25 99 ILE A CA 1
ATOM 843 C C . ILE A 1 99 ? 1.105 5.363 -12.737 1.00 91.25 99 ILE A C 1
ATOM 845 O O . ILE A 1 99 ? -0.033 5.453 -12.258 1.00 91.25 99 ILE A O 1
ATOM 849 N N . PRO A 1 100 ? 1.296 5.016 -14.020 1.00 92.25 100 PRO A N 1
ATOM 850 C CA . PRO A 1 100 ? 0.206 4.517 -14.850 1.00 92.25 100 PRO A CA 1
ATOM 851 C C . PRO A 1 100 ? -0.422 3.267 -14.218 1.00 92.25 100 PRO A C 1
ATOM 853 O O . PRO A 1 100 ? 0.284 2.388 -13.727 1.00 92.25 100 PRO A O 1
ATOM 856 N N . TYR A 1 101 ? -1.751 3.173 -14.196 1.00 92.81 101 TYR A N 1
ATOM 857 C CA . TYR A 1 101 ? -2.424 2.073 -13.493 1.00 92.81 101 TYR A CA 1
ATOM 858 C C . TYR A 1 101 ? -2.062 0.693 -14.071 1.00 92.81 101 TYR A C 1
ATOM 860 O O . TYR A 1 101 ? -1.902 -0.269 -13.327 1.00 92.81 101 TYR A O 1
ATOM 868 N N . ASP A 1 102 ? -1.835 0.597 -15.384 1.00 93.38 102 ASP A N 1
ATOM 869 C CA . ASP A 1 102 ? -1.406 -0.643 -16.037 1.00 93.38 102 ASP A CA 1
ATOM 870 C C . ASP A 1 102 ? 0.008 -1.076 -15.614 1.00 93.38 102 ASP A C 1
ATOM 872 O O . ASP A 1 102 ? 0.264 -2.269 -15.456 1.00 93.38 102 ASP A O 1
ATOM 876 N N . VAL A 1 103 ? 0.916 -0.121 -15.388 1.00 92.69 103 VAL A N 1
ATOM 877 C CA . VAL A 1 103 ? 2.253 -0.375 -14.831 1.00 92.69 103 VAL A CA 1
ATOM 878 C C . VAL A 1 103 ? 2.130 -0.942 -13.425 1.00 92.69 103 VAL A C 1
ATOM 880 O O . VAL A 1 103 ? 2.791 -1.929 -13.106 1.00 92.69 103 VAL A O 1
ATOM 883 N N . PHE A 1 104 ? 1.278 -0.337 -12.594 1.00 95.31 104 PHE A N 1
ATOM 884 C CA . PHE A 1 104 ? 0.996 -0.846 -11.256 1.00 95.31 104 PHE A CA 1
ATOM 885 C C . PHE A 1 104 ? 0.494 -2.294 -11.312 1.00 95.31 104 PHE A C 1
ATOM 887 O O . PHE A 1 104 ? 1.072 -3.154 -10.649 1.00 95.31 104 PHE A O 1
ATOM 894 N N . CYS A 1 105 ? -0.504 -2.584 -12.152 1.00 96.25 105 CYS A N 1
ATOM 895 C CA . CYS A 1 105 ? -1.045 -3.936 -12.271 1.00 96.25 105 CYS A CA 1
ATOM 896 C C . CYS A 1 105 ? 0.002 -4.949 -12.746 1.00 96.25 105 CYS A C 1
ATOM 898 O O . CYS A 1 105 ? 0.087 -6.051 -12.208 1.00 96.25 105 CYS A O 1
ATOM 900 N N . LYS A 1 106 ? 0.837 -4.579 -13.726 1.00 94.69 106 LYS A N 1
ATOM 901 C CA . LYS A 1 106 ? 1.945 -5.429 -14.192 1.00 94.69 106 LYS A CA 1
ATOM 902 C C . LYS A 1 106 ? 2.936 -5.727 -13.065 1.00 94.69 106 LYS A C 1
ATOM 904 O O . LYS A 1 106 ? 3.323 -6.877 -12.895 1.00 94.69 106 LYS A O 1
ATOM 909 N N . ALA A 1 107 ? 3.312 -4.716 -12.281 1.00 94.44 107 ALA A N 1
ATOM 910 C CA . ALA A 1 107 ? 4.239 -4.880 -11.165 1.00 94.44 107 ALA A CA 1
ATOM 911 C C . ALA A 1 107 ? 3.663 -5.770 -10.048 1.00 94.44 107 ALA A C 1
ATOM 913 O O . ALA A 1 107 ? 4.379 -6.614 -9.514 1.00 94.44 107 ALA A O 1
ATOM 914 N N . VAL A 1 108 ? 2.376 -5.618 -9.717 1.00 95.75 108 VAL A N 1
ATOM 915 C CA . VAL A 1 108 ? 1.687 -6.466 -8.728 1.00 95.75 108 VAL A CA 1
ATOM 916 C C . VAL A 1 108 ? 1.593 -7.915 -9.196 1.00 95.75 108 VAL A C 1
ATOM 918 O O . VAL A 1 108 ? 1.882 -8.819 -8.414 1.00 95.75 108 VAL A O 1
ATOM 921 N N . ASN A 1 109 ? 1.240 -8.151 -10.462 1.00 94.31 109 ASN A N 1
ATOM 922 C CA . ASN A 1 109 ? 1.180 -9.505 -11.012 1.00 94.31 109 ASN A CA 1
ATOM 923 C C . ASN A 1 109 ? 2.555 -10.180 -10.965 1.00 94.31 109 ASN A C 1
ATOM 925 O O . ASN A 1 109 ? 2.661 -11.286 -10.442 1.00 94.31 109 ASN A O 1
ATOM 929 N N . LEU A 1 110 ? 3.605 -9.474 -11.400 1.00 92.44 110 LEU A N 1
ATOM 930 C CA . LEU A 1 110 ? 4.978 -9.974 -11.331 1.00 92.44 110 LEU A CA 1
ATOM 931 C C . LEU A 1 110 ? 5.388 -10.300 -9.889 1.00 92.44 110 LEU A C 1
ATOM 933 O O . LEU A 1 110 ? 5.933 -11.361 -9.619 1.00 92.44 110 LEU A O 1
ATOM 937 N N . TRP A 1 111 ? 5.093 -9.419 -8.934 1.00 92.50 111 TRP A N 1
ATOM 938 C CA . TRP A 1 111 ? 5.361 -9.692 -7.522 1.00 92.50 111 TRP A CA 1
ATOM 939 C C . TRP A 1 111 ? 4.633 -10.928 -7.006 1.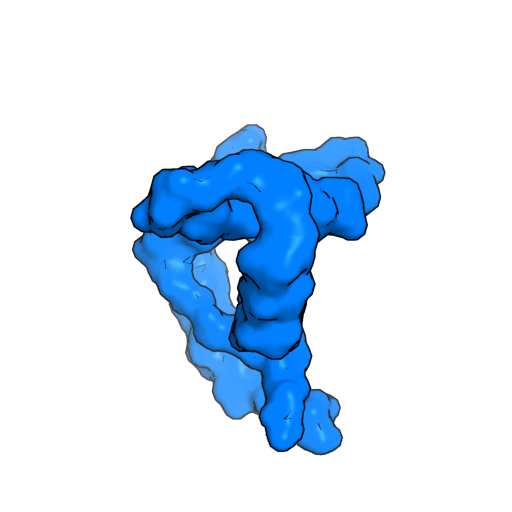00 92.50 111 TRP A C 1
ATOM 941 O O . TRP A 1 111 ? 5.236 -11.740 -6.313 1.00 92.50 111 TRP A O 1
ATOM 951 N N . ASN A 1 112 ? 3.349 -11.078 -7.325 1.00 91.50 112 ASN A N 1
ATOM 952 C CA . ASN A 1 112 ? 2.564 -12.223 -6.884 1.00 91.50 112 ASN A CA 1
ATOM 953 C C . ASN A 1 112 ? 3.099 -13.539 -7.481 1.00 91.50 112 ASN A C 1
ATOM 955 O O . ASN A 1 112 ? 3.109 -14.551 -6.784 1.00 91.50 112 ASN A O 1
ATOM 959 N N . GLU A 1 113 ? 3.588 -13.523 -8.724 1.00 89.12 113 GLU A N 1
ATOM 960 C CA . GLU A 1 113 ? 4.260 -14.666 -9.359 1.00 89.12 113 GLU A CA 1
ATOM 961 C C . GLU A 1 113 ? 5.600 -14.991 -8.669 1.00 89.12 113 GLU A C 1
ATOM 963 O O . GLU A 1 113 ? 5.847 -16.132 -8.276 1.00 89.12 113 GLU A O 1
ATOM 968 N N . GLU A 1 114 ? 6.435 -13.976 -8.437 1.00 84.44 114 GLU A N 1
ATOM 969 C CA . GLU A 1 114 ? 7.790 -14.131 -7.894 1.00 84.44 114 GLU A CA 1
ATOM 970 C C . GLU A 1 114 ? 7.828 -14.367 -6.374 1.00 84.44 114 GLU A C 1
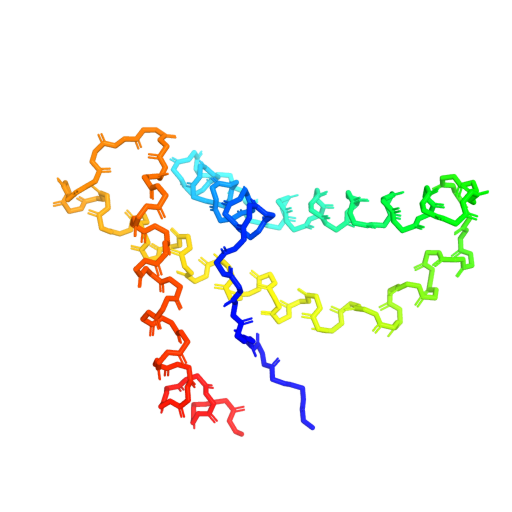ATOM 972 O O . GLU A 1 114 ? 8.772 -14.970 -5.856 1.00 84.44 114 GLU A O 1
ATOM 977 N N . LYS A 1 115 ? 6.804 -13.938 -5.621 1.00 80.56 115 LYS A N 1
ATOM 978 C CA . LYS A 1 115 ? 6.737 -14.100 -4.155 1.00 80.56 115 LYS A CA 1
ATOM 979 C C . LYS A 1 115 ? 6.872 -15.568 -3.749 1.00 80.56 115 LYS A C 1
ATOM 981 O O . LYS A 1 115 ? 7.580 -15.869 -2.786 1.00 80.56 115 LYS A O 1
ATOM 986 N N . LEU A 1 116 ? 6.217 -16.461 -4.493 1.00 69.75 116 LEU A N 1
ATOM 987 C CA . LEU A 1 116 ? 6.245 -17.906 -4.256 1.00 69.75 116 LEU A CA 1
ATOM 988 C C . LEU A 1 116 ? 7.633 -18.516 -4.483 1.00 69.75 116 LEU A C 1
ATOM 990 O O . LEU A 1 116 ? 7.964 -19.530 -3.874 1.00 69.75 116 LEU A O 1
ATOM 994 N N . ILE A 1 117 ? 8.437 -17.902 -5.351 1.00 70.25 117 ILE A N 1
ATOM 995 C CA . ILE A 1 117 ? 9.738 -18.421 -5.776 1.00 70.25 117 ILE A CA 1
ATOM 996 C C . ILE A 1 117 ? 10.861 -17.844 -4.906 1.00 70.25 117 ILE A C 1
ATOM 998 O O . ILE A 1 117 ? 11.770 -18.573 -4.509 1.00 70.25 117 ILE A O 1
ATOM 1002 N N . LEU A 1 118 ? 10.801 -16.549 -4.583 1.00 68.75 118 LEU A N 1
ATOM 1003 C CA . LEU A 1 118 ? 11.912 -15.802 -3.983 1.00 68.75 118 LEU A CA 1
ATOM 1004 C C . LEU A 1 118 ? 11.640 -15.361 -2.540 1.00 68.75 118 LEU A C 1
ATOM 1006 O O . LEU A 1 118 ? 12.448 -15.606 -1.647 1.00 68.75 118 LEU A O 1
ATOM 1010 N N . ALA A 1 119 ? 10.511 -14.702 -2.279 1.00 61.78 119 ALA A N 1
ATOM 1011 C CA . ALA A 1 119 ? 10.262 -14.106 -0.964 1.00 61.78 119 ALA A CA 1
ATOM 1012 C C . ALA A 1 119 ? 9.977 -15.167 0.109 1.00 61.78 119 ALA A C 1
ATOM 1014 O O . ALA A 1 119 ? 10.444 -15.042 1.241 1.00 61.78 119 ALA A O 1
ATOM 1015 N N . ASP A 1 120 ? 9.252 -16.224 -0.256 1.00 62.59 120 ASP A N 1
ATOM 1016 C CA . ASP A 1 120 ? 8.933 -17.320 0.661 1.00 62.59 120 ASP A CA 1
ATOM 1017 C C . ASP A 1 120 ? 10.077 -18.341 0.795 1.00 62.59 120 ASP A C 1
ATOM 1019 O O . ASP A 1 120 ? 10.056 -19.125 1.737 1.00 62.59 120 ASP A O 1
ATOM 1023 N N . SER A 1 121 ? 11.082 -18.327 -0.093 1.00 61.53 121 SER A N 1
ATOM 1024 C CA . SER A 1 121 ? 12.243 -19.232 -0.038 1.00 61.53 121 SER A CA 1
ATOM 1025 C C . SER A 1 121 ? 13.446 -18.648 0.713 1.00 61.53 121 SER A C 1
ATOM 1027 O O . SER A 1 121 ? 14.211 -19.397 1.316 1.00 61.53 121 SER A O 1
ATOM 1029 N N . ILE A 1 122 ? 13.609 -17.319 0.713 1.00 58.16 122 ILE A N 1
ATOM 1030 C CA . ILE A 1 122 ? 14.734 -16.622 1.365 1.00 58.16 122 ILE A CA 1
ATOM 1031 C C . ILE A 1 122 ? 14.497 -16.406 2.866 1.00 58.16 122 ILE A C 1
ATOM 1033 O O . ILE A 1 122 ? 15.451 -16.353 3.639 1.00 58.16 122 ILE A O 1
ATOM 1037 N N . PHE A 1 123 ? 13.239 -16.272 3.290 1.00 51.22 123 PHE A N 1
ATOM 1038 C CA . PHE A 1 123 ? 12.874 -15.921 4.667 1.00 51.22 123 PHE A CA 1
ATOM 1039 C C . PHE A 1 123 ? 12.206 -17.080 5.436 1.00 51.22 123 PHE A C 1
ATOM 1041 O O . PHE A 1 123 ? 11.350 -16.815 6.286 1.00 51.22 123 PHE A O 1
ATOM 1048 N N . ILE A 1 124 ? 12.589 -18.334 5.125 1.00 51.03 124 ILE A N 1
ATOM 1049 C CA . ILE A 1 124 ? 12.257 -19.566 5.885 1.00 51.03 124 ILE A CA 1
ATOM 1050 C C . ILE A 1 124 ? 13.038 -19.619 7.209 1.00 51.03 124 ILE A C 1
ATOM 1052 O O . ILE A 1 124 ? 14.211 -19.190 7.221 1.00 51.03 124 ILE A O 1
#

Secondary structure (DSSP, 8-state):
---S------SHHHHHHHHHHHHHHHTT--HHHHHHHHHHHHHHHHHHHTT--TT-HHHHHHHHHHHHHHHHHHHHHHHHHHHHHHHHHHTTSS--SS--HHHHHHHHHHHHHHIIIIIHHH--

pLDDT: mean 88.05, std 11.56, range [44.56, 97.44]